Protein AF-A0A7C6F7S3-F1 (afdb_monomer_lite)

Sequence (112 aa):
MKMDKEEYKRLLVEFKTLTIAALEATNIDDFIKILIERDGLIKKIVRENIEVDTEEIVYLRDLEERVIERLETERKNIIEYIGEIGEKKRAIRKYTPKFPFPPMPTFFEKKG

Secondary structure (DSSP, 8-state):
-PPPHHHHHHHHHHHHHHHHHHHH-SSHHHHHHHHHHHHHHHHHHHHTT----HHHHHHHHHHHHHHHHHHHHHHHHHHHHHHHHHHHHHHHHHTS----PPPPP-------

Radius of gyration: 29.34 Å; chains: 1; bounding box: 59×35×94 Å

Structure (mmCIF, N/CA/C/O backbone):
data_AF-A0A7C6F7S3-F1
#
_entry.id   AF-A0A7C6F7S3-F1
#
loop_
_atom_site.group_PDB
_atom_site.id
_atom_site.type_symbol
_atom_site.label_atom_id
_atom_site.label_alt_id
_atom_site.label_comp_id
_atom_site.label_asym_id
_atom_site.label_entity_id
_atom_site.label_seq_id
_atom_site.pdbx_PDB_ins_code
_atom_site.Cartn_x
_atom_site.Cartn_y
_atom_site.Cartn_z
_atom_site.occupancy
_atom_site.B_iso_or_equiv
_atom_site.auth_seq_id
_atom_site.auth_comp_id
_atom_site.auth_asym_id
_atom_site.auth_atom_id
_atom_site.pdbx_PDB_model_num
ATOM 1 N N . MET A 1 1 ? -27.797 -7.435 9.100 1.00 50.94 1 MET A N 1
ATOM 2 C CA . MET A 1 1 ? -27.280 -7.958 10.382 1.00 50.94 1 MET A CA 1
ATOM 3 C C . MET A 1 1 ? -26.252 -6.940 10.846 1.00 50.94 1 MET A C 1
ATOM 5 O O . MET A 1 1 ? -25.375 -6.652 10.049 1.00 50.94 1 MET A O 1
ATOM 9 N N . LYS A 1 2 ? -26.424 -6.282 12.000 1.00 60.81 2 LYS A N 1
ATOM 10 C CA . LYS A 1 2 ? -25.423 -5.314 12.485 1.00 60.81 2 LYS A CA 1
ATOM 11 C C . LYS A 1 2 ? -24.259 -6.107 13.081 1.00 60.81 2 LYS A C 1
ATOM 13 O O . LYS A 1 2 ? -24.515 -6.986 13.900 1.00 60.81 2 LYS A O 1
ATOM 18 N N . MET A 1 3 ? -23.043 -5.843 12.616 1.00 67.44 3 MET A N 1
ATOM 19 C CA . MET A 1 3 ? -21.817 -6.412 13.177 1.00 67.44 3 MET A CA 1
ATOM 20 C C . MET A 1 3 ? -21.609 -5.895 14.609 1.00 67.44 3 MET A C 1
ATOM 22 O O . MET A 1 3 ? -22.079 -4.810 14.963 1.00 67.44 3 MET A O 1
ATOM 26 N N . ASP A 1 4 ? -20.945 -6.691 15.442 1.00 78.62 4 ASP A N 1
ATOM 27 C CA . ASP A 1 4 ? -20.669 -6.324 16.832 1.00 78.62 4 ASP A CA 1
ATOM 28 C C . ASP A 1 4 ? -19.553 -5.262 16.925 1.00 78.62 4 ASP A C 1
ATOM 30 O O . ASP A 1 4 ? -18.653 -5.207 16.084 1.00 78.62 4 ASP A O 1
ATOM 34 N N . LYS A 1 5 ? -19.575 -4.424 17.972 1.00 72.56 5 LYS A N 1
ATOM 35 C CA . LYS A 1 5 ? -18.567 -3.368 18.201 1.00 72.56 5 LYS A CA 1
ATOM 36 C C . LYS A 1 5 ? -17.141 -3.913 18.289 1.00 72.56 5 LYS A C 1
ATOM 38 O O . LYS A 1 5 ? -16.204 -3.255 17.839 1.00 72.56 5 LYS A O 1
ATOM 43 N N . GLU A 1 6 ? -16.982 -5.110 18.841 1.00 78.94 6 GLU A N 1
ATOM 44 C CA . GLU A 1 6 ? -15.691 -5.796 18.922 1.00 78.94 6 GLU A CA 1
ATOM 45 C C . GLU A 1 6 ? -15.202 -6.286 17.554 1.00 78.94 6 GLU A C 1
ATOM 47 O O . GLU A 1 6 ? -14.005 -6.270 17.270 1.00 78.94 6 GLU A O 1
ATOM 52 N N . GLU A 1 7 ? -16.119 -6.659 16.664 1.00 81.94 7 GLU A N 1
ATOM 53 C CA . GLU A 1 7 ? -15.790 -7.099 15.310 1.00 81.94 7 GLU A CA 1
ATOM 54 C C . GLU A 1 7 ? -15.286 -5.929 14.450 1.00 81.94 7 GLU A C 1
ATOM 56 O O . GLU A 1 7 ? -14.326 -6.082 13.695 1.00 81.94 7 GLU A O 1
ATOM 61 N N . TYR A 1 8 ? -15.834 -4.724 14.645 1.00 83.06 8 TYR A N 1
ATOM 62 C CA . TYR A 1 8 ? -15.344 -3.508 13.984 1.00 83.06 8 TYR A CA 1
ATOM 63 C C . TYR A 1 8 ? -13.924 -3.130 14.401 1.00 83.06 8 TYR A C 1
ATOM 65 O O . TYR A 1 8 ? -13.086 -2.830 13.549 1.00 83.06 8 TYR A O 1
ATOM 73 N N . LYS A 1 9 ? -13.627 -3.186 15.705 1.00 83.94 9 LYS A N 1
ATOM 74 C CA . LYS A 1 9 ? -12.270 -2.927 16.203 1.00 83.94 9 LYS A CA 1
ATOM 75 C C . LYS A 1 9 ? -11.265 -3.919 15.633 1.00 83.94 9 LYS A C 1
ATOM 77 O O . LYS A 1 9 ? -10.166 -3.517 15.265 1.00 83.94 9 LYS A O 1
ATOM 82 N N . ARG A 1 10 ? -11.646 -5.194 15.508 1.00 89.38 10 ARG A N 1
ATOM 83 C CA . ARG A 1 10 ? -10.785 -6.216 14.899 1.00 89.38 10 ARG A CA 1
ATOM 84 C C . ARG A 1 10 ? -10.455 -5.898 13.447 1.00 89.38 10 ARG A C 1
ATOM 86 O O . ARG A 1 10 ? -9.287 -5.981 13.095 1.00 89.38 10 ARG A O 1
ATOM 93 N N . LEU A 1 11 ? -11.430 -5.470 12.642 1.00 90.00 11 LEU A N 1
ATOM 94 C CA . LEU A 1 11 ? -11.179 -5.100 11.243 1.00 90.00 11 LEU A CA 1
ATOM 95 C C . LEU A 1 11 ? -10.192 -3.937 11.105 1.00 90.00 11 LEU A C 1
ATOM 97 O O . LEU A 1 11 ? -9.327 -3.977 10.234 1.00 90.00 11 LEU A O 1
ATOM 101 N N . LEU A 1 12 ? -10.305 -2.911 11.953 1.00 89.75 12 LEU A N 1
ATOM 102 C CA . LEU A 1 12 ? -9.381 -1.771 11.932 1.00 89.75 12 LEU A CA 1
ATOM 103 C C . LEU A 1 12 ? -7.969 -2.174 12.368 1.00 89.75 12 LEU A C 1
ATOM 105 O O . LEU A 1 12 ? -6.992 -1.764 11.744 1.00 89.75 12 LEU A O 1
ATOM 109 N N . VAL A 1 13 ? -7.860 -3.008 13.406 1.00 92.25 13 VAL A N 1
ATOM 110 C CA . VAL A 1 13 ? -6.571 -3.553 13.851 1.00 92.25 13 VAL A CA 1
ATOM 111 C C . VAL A 1 13 ? -5.944 -4.403 12.749 1.00 92.25 13 VAL A C 1
ATOM 113 O O . VAL A 1 13 ? -4.776 -4.213 12.436 1.00 92.25 13 VAL A O 1
ATOM 116 N N . GLU A 1 14 ? -6.716 -5.283 12.117 1.00 94.31 14 GLU A N 1
ATOM 117 C CA . GLU A 1 14 ? -6.244 -6.137 11.026 1.00 94.31 14 GLU A CA 1
ATOM 118 C C . GLU A 1 14 ? -5.790 -5.306 9.819 1.00 94.31 14 GLU A C 1
ATOM 120 O O . GLU A 1 14 ? -4.708 -5.537 9.282 1.00 94.31 14 GLU A O 1
ATOM 125 N N . PHE A 1 15 ? -6.559 -4.277 9.450 1.00 93.88 15 PHE A N 1
ATOM 126 C CA . PHE A 1 15 ? -6.176 -3.328 8.408 1.00 93.88 15 PHE A CA 1
ATOM 127 C C . PHE A 1 15 ? -4.837 -2.649 8.723 1.00 93.88 15 PHE A C 1
ATOM 129 O O . PHE A 1 15 ? -3.927 -2.657 7.896 1.00 93.88 15 PHE A O 1
ATOM 136 N N . LYS A 1 16 ? -4.684 -2.126 9.943 1.00 93.88 16 LYS A N 1
ATOM 137 C CA . LYS A 1 16 ? -3.449 -1.491 10.416 1.00 93.88 16 LYS A CA 1
ATOM 138 C C . LYS A 1 16 ? -2.266 -2.453 10.397 1.00 93.88 16 LYS A C 1
ATOM 140 O O . LYS A 1 16 ? -1.193 -2.089 9.920 1.00 93.88 16 LYS A O 1
ATOM 145 N N . THR A 1 17 ? -2.459 -3.682 10.873 1.00 95.88 17 THR A N 1
ATOM 146 C CA . THR A 1 17 ? -1.430 -4.724 10.850 1.00 95.88 17 THR A CA 1
ATOM 147 C C . THR A 1 17 ? -0.986 -5.020 9.424 1.00 95.88 17 THR A C 1
ATOM 149 O O . THR A 1 17 ? 0.214 -5.026 9.171 1.00 95.88 17 THR A O 1
ATOM 152 N N . LEU A 1 18 ? -1.918 -5.194 8.483 1.00 96.56 18 LEU A N 1
ATOM 153 C CA . LEU A 1 18 ? -1.580 -5.431 7.079 1.00 96.56 18 LEU A CA 1
ATOM 154 C C . LEU A 1 18 ? -0.885 -4.227 6.443 1.00 96.56 18 LEU A C 1
ATOM 156 O O . LEU A 1 18 ? 0.067 -4.411 5.694 1.00 96.56 18 LEU A O 1
ATOM 160 N N . THR A 1 19 ? -1.294 -2.997 6.754 1.00 95.75 19 THR A N 1
ATOM 161 C CA . THR A 1 19 ? -0.618 -1.800 6.236 1.00 95.75 19 THR A CA 1
ATOM 162 C C . THR A 1 19 ? 0.828 -1.704 6.732 1.00 95.75 19 THR A C 1
ATOM 164 O O . THR A 1 19 ? 1.725 -1.414 5.941 1.00 95.75 19 THR A O 1
ATOM 167 N N . ILE A 1 20 ? 1.090 -2.013 8.005 1.00 96.25 20 ILE A N 1
ATOM 168 C CA . ILE A 1 20 ? 2.461 -2.068 8.537 1.00 96.25 20 ILE A CA 1
ATOM 169 C C . ILE A 1 20 ? 3.252 -3.202 7.874 1.00 96.25 20 ILE A C 1
ATOM 171 O O . ILE A 1 20 ? 4.348 -2.960 7.373 1.00 96.25 20 ILE A O 1
ATOM 175 N N . ALA A 1 21 ? 2.677 -4.405 7.780 1.00 96.31 21 ALA A N 1
ATOM 176 C CA . ALA A 1 21 ? 3.330 -5.542 7.129 1.00 96.31 21 ALA A CA 1
ATOM 177 C C . ALA A 1 21 ? 3.652 -5.254 5.652 1.00 96.31 21 ALA A C 1
ATOM 179 O O . ALA A 1 21 ? 4.717 -5.630 5.168 1.00 96.31 21 ALA A O 1
ATOM 180 N N . ALA A 1 22 ? 2.778 -4.535 4.941 1.00 96.50 22 ALA A N 1
ATOM 181 C CA . ALA A 1 22 ? 3.040 -4.087 3.579 1.00 96.50 22 ALA A CA 1
ATOM 182 C C . ALA A 1 22 ? 4.254 -3.149 3.530 1.00 96.50 22 ALA A C 1
ATOM 184 O O . ALA A 1 22 ? 5.115 -3.298 2.669 1.00 96.50 22 ALA A O 1
ATOM 185 N N . LEU A 1 23 ? 4.370 -2.196 4.455 1.00 95.69 23 LEU A N 1
ATOM 186 C CA . LEU A 1 23 ? 5.522 -1.292 4.510 1.00 95.69 23 LEU A CA 1
ATOM 187 C C . LEU A 1 23 ? 6.830 -2.015 4.864 1.00 95.69 23 LEU A C 1
ATOM 189 O O . LEU A 1 23 ? 7.881 -1.628 4.360 1.00 95.69 23 LEU A O 1
ATOM 193 N N . GLU A 1 24 ? 6.768 -3.070 5.673 1.00 95.81 24 GLU A N 1
ATOM 194 C CA . GLU A 1 24 ? 7.927 -3.872 6.092 1.00 95.81 24 GLU A CA 1
ATOM 195 C C . GLU A 1 24 ? 8.311 -4.978 5.095 1.00 95.81 24 GLU A C 1
ATOM 197 O O . GLU A 1 24 ? 9.422 -5.511 5.155 1.00 95.81 24 GLU A O 1
ATOM 202 N N . ALA A 1 25 ? 7.425 -5.320 4.153 1.00 95.88 25 ALA A N 1
ATOM 203 C CA . ALA A 1 25 ? 7.672 -6.357 3.157 1.00 95.88 25 ALA A CA 1
ATOM 204 C C . ALA A 1 25 ? 8.954 -6.066 2.366 1.00 95.88 25 ALA A C 1
ATOM 206 O O . ALA A 1 25 ? 9.121 -4.979 1.815 1.00 95.88 25 ALA A O 1
ATOM 207 N N . THR A 1 26 ? 9.866 -7.033 2.281 1.00 91.56 26 THR A N 1
ATOM 208 C CA . THR A 1 26 ? 11.164 -6.832 1.614 1.00 91.56 26 THR A CA 1
ATOM 209 C C . THR A 1 26 ? 11.078 -6.993 0.099 1.00 91.56 26 THR A C 1
ATOM 211 O O . THR A 1 26 ? 11.800 -6.322 -0.632 1.00 91.56 26 THR A O 1
ATOM 214 N N . ASN A 1 27 ? 10.199 -7.871 -0.386 1.00 92.50 27 ASN A N 1
ATOM 215 C CA . ASN A 1 27 ? 9.996 -8.097 -1.814 1.00 92.50 27 ASN A CA 1
ATOM 216 C C . ASN A 1 27 ? 8.684 -7.449 -2.295 1.00 92.50 27 ASN A C 1
ATOM 218 O O . ASN A 1 27 ? 7.786 -7.142 -1.506 1.00 92.50 27 ASN A O 1
ATOM 222 N N . ILE A 1 28 ? 8.602 -7.215 -3.606 1.00 91.75 28 ILE A N 1
ATOM 223 C CA . ILE A 1 28 ? 7.442 -6.568 -4.223 1.00 91.75 28 ILE A CA 1
ATOM 224 C C . ILE A 1 28 ? 6.221 -7.492 -4.277 1.00 91.75 28 ILE A C 1
ATOM 226 O O . ILE A 1 28 ? 5.098 -7.018 -4.140 1.00 91.75 28 ILE A O 1
ATOM 230 N N . ASP A 1 29 ? 6.419 -8.800 -4.429 1.00 93.81 29 ASP A N 1
ATOM 231 C CA . ASP A 1 29 ? 5.314 -9.751 -4.561 1.00 93.81 29 ASP A CA 1
ATOM 232 C C . ASP A 1 29 ? 4.502 -9.860 -3.261 1.00 93.81 29 ASP A C 1
ATOM 234 O O . ASP A 1 29 ? 3.273 -9.781 -3.292 1.00 93.81 29 ASP A O 1
ATOM 238 N N . ASP A 1 30 ? 5.175 -9.952 -2.112 1.00 95.25 30 ASP A N 1
ATOM 239 C CA . ASP A 1 30 ? 4.554 -9.945 -0.786 1.00 95.25 30 ASP A CA 1
ATOM 240 C C . ASP A 1 30 ? 3.900 -8.593 -0.515 1.00 95.25 30 ASP A C 1
ATOM 242 O O . ASP A 1 30 ? 2.766 -8.552 -0.040 1.00 95.25 30 ASP A O 1
ATOM 246 N N . PHE A 1 31 ? 4.563 -7.487 -0.881 1.00 96.00 31 PHE A N 1
ATOM 247 C CA . PHE A 1 31 ? 3.974 -6.153 -0.780 1.00 96.00 31 PHE A CA 1
ATOM 248 C C . PHE A 1 31 ? 2.632 -6.088 -1.521 1.00 96.00 31 PHE A C 1
ATOM 250 O O . PHE A 1 31 ? 1.607 -5.798 -0.907 1.00 96.00 31 PHE A O 1
ATOM 257 N N . ILE A 1 32 ? 2.603 -6.435 -2.811 1.00 95.00 32 ILE A N 1
ATOM 258 C CA . ILE A 1 32 ? 1.384 -6.415 -3.633 1.00 95.00 32 ILE A CA 1
ATOM 259 C C . ILE A 1 32 ? 0.325 -7.381 -3.098 1.00 95.00 32 ILE A C 1
ATOM 261 O O . ILE A 1 32 ? -0.855 -7.025 -3.044 1.00 95.00 32 ILE A O 1
ATOM 265 N N . LYS A 1 33 ? 0.720 -8.583 -2.668 1.00 96.06 33 LYS A N 1
ATOM 266 C CA . LYS A 1 33 ? -0.204 -9.561 -2.087 1.00 96.06 33 LYS A CA 1
ATOM 267 C C . LYS A 1 33 ? -0.909 -8.995 -0.853 1.00 96.06 33 LYS A C 1
ATOM 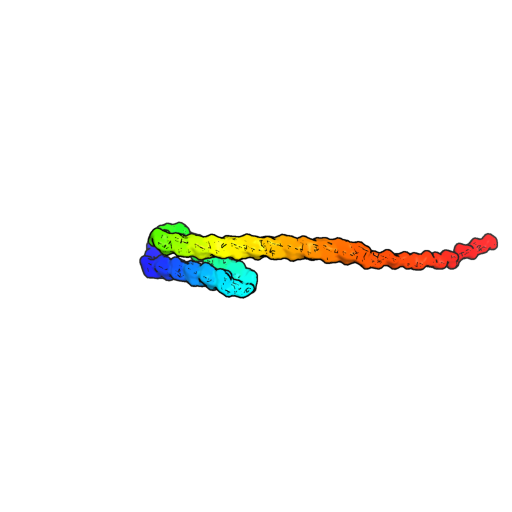269 O O . LYS A 1 33 ? -2.134 -9.063 -0.773 1.00 96.06 33 LYS A O 1
ATOM 274 N N . ILE A 1 34 ? -0.161 -8.372 0.056 1.00 96.94 34 ILE A N 1
ATOM 275 C CA . ILE A 1 34 ? -0.715 -7.747 1.262 1.00 96.94 34 ILE A CA 1
ATOM 276 C C . ILE A 1 34 ? -1.639 -6.573 0.894 1.00 96.94 34 ILE A C 1
ATOM 278 O O . ILE A 1 34 ? -2.705 -6.414 1.493 1.00 96.94 34 ILE A O 1
ATOM 282 N N . LEU A 1 35 ? -1.292 -5.773 -0.126 1.00 95.81 35 LEU A N 1
ATOM 283 C CA . LEU A 1 35 ? -2.164 -4.691 -0.606 1.00 95.81 35 LEU A CA 1
ATOM 284 C C . LEU A 1 35 ? -3.510 -5.208 -1.144 1.00 95.81 35 LEU A C 1
ATOM 286 O O . LEU A 1 35 ? -4.538 -4.563 -0.943 1.00 95.81 35 LEU A O 1
ATOM 290 N N . ILE A 1 36 ? -3.522 -6.364 -1.809 1.00 95.31 36 ILE A N 1
ATOM 291 C CA . ILE A 1 36 ? -4.758 -6.998 -2.290 1.00 95.31 36 ILE A CA 1
ATOM 292 C C . ILE A 1 36 ? -5.585 -7.529 -1.114 1.00 95.31 36 ILE A C 1
ATOM 294 O O . ILE A 1 36 ? -6.802 -7.337 -1.076 1.00 95.31 36 ILE A O 1
ATOM 298 N N . GLU A 1 37 ? -4.939 -8.168 -0.137 1.00 94.19 37 GLU A N 1
ATOM 299 C CA . GLU A 1 37 ? -5.612 -8.682 1.060 1.00 94.19 37 GLU A CA 1
ATOM 300 C C . GLU A 1 37 ? -6.282 -7.549 1.856 1.00 94.19 37 GLU A C 1
ATOM 302 O O . GLU A 1 37 ? -7.465 -7.650 2.202 1.00 94.19 37 GLU A O 1
ATOM 307 N N . ARG A 1 38 ? -5.589 -6.420 2.061 1.00 94.38 38 ARG A N 1
ATOM 308 C CA . ARG A 1 38 ? -6.161 -5.276 2.793 1.00 94.38 38 ARG A CA 1
ATOM 309 C C . ARG A 1 38 ? -7.260 -4.538 2.019 1.00 94.38 38 ARG A C 1
ATOM 311 O O . ARG A 1 38 ? -8.164 -3.997 2.651 1.00 94.38 38 ARG A O 1
ATOM 318 N N . ASP A 1 39 ? -7.243 -4.530 0.682 1.00 93.75 39 ASP A N 1
ATOM 319 C CA . ASP A 1 39 ? -8.334 -3.951 -0.127 1.00 93.75 39 ASP A CA 1
ATOM 320 C C . ASP A 1 39 ? -9.669 -4.670 0.147 1.00 93.75 39 ASP A C 1
ATOM 322 O O . ASP A 1 39 ? -10.731 -4.047 0.249 1.00 93.75 39 ASP A O 1
ATOM 326 N N . GLY A 1 40 ? -9.609 -5.984 0.387 1.00 90.81 40 GLY A N 1
ATOM 327 C CA . GLY A 1 40 ? -10.755 -6.763 0.850 1.00 90.81 40 GLY A CA 1
ATOM 328 C C . GLY A 1 40 ? -11.312 -6.288 2.197 1.00 90.81 40 GLY A C 1
ATOM 329 O O . GLY A 1 40 ? -12.530 -6.305 2.393 1.00 90.81 40 GLY A O 1
ATOM 330 N N . LEU A 1 41 ? -10.452 -5.832 3.114 1.00 91.25 41 LEU A N 1
ATOM 331 C CA . LEU A 1 41 ? -10.864 -5.270 4.404 1.00 91.25 41 LEU A CA 1
ATOM 332 C C . LEU A 1 41 ? -11.426 -3.858 4.263 1.00 91.25 41 LEU A C 1
ATOM 334 O O . LEU A 1 41 ? -12.486 -3.594 4.826 1.00 91.25 41 LEU A O 1
ATOM 338 N N . ILE A 1 42 ? -10.798 -2.983 3.468 1.00 90.75 42 ILE A N 1
ATOM 339 C CA . ILE A 1 42 ? -11.319 -1.630 3.203 1.00 90.75 42 ILE A CA 1
ATOM 340 C C . ILE A 1 42 ? -12.749 -1.712 2.673 1.00 90.75 42 ILE A C 1
ATOM 342 O O . ILE A 1 42 ? -13.638 -1.029 3.176 1.00 90.75 42 ILE A O 1
ATOM 346 N N . LYS A 1 43 ? -13.010 -2.595 1.703 1.00 90.44 43 LYS A N 1
ATOM 347 C CA . LYS A 1 43 ? -14.359 -2.787 1.150 1.00 90.44 43 LYS A CA 1
ATOM 348 C C . LYS A 1 43 ? -15.380 -3.172 2.219 1.00 90.44 43 LYS A C 1
ATOM 350 O O . LYS A 1 43 ? -16.517 -2.707 2.164 1.00 90.44 43 LYS A O 1
ATOM 355 N N . LYS A 1 44 ? -14.989 -3.993 3.199 1.00 88.38 44 LYS A N 1
ATOM 356 C CA . LYS A 1 44 ? -15.845 -4.335 4.345 1.00 88.38 44 LYS A CA 1
ATOM 357 C C . LYS A 1 44 ? -16.043 -3.127 5.262 1.00 88.38 44 LYS A C 1
ATOM 359 O O . LYS A 1 44 ? -17.182 -2.811 5.574 1.00 88.38 44 LYS A O 1
ATOM 364 N N . ILE A 1 45 ? -14.970 -2.426 5.630 1.00 87.81 45 ILE A N 1
ATOM 365 C CA . ILE A 1 45 ? -15.007 -1.241 6.506 1.00 87.81 45 ILE A CA 1
ATOM 366 C C . ILE A 1 45 ? -15.934 -0.161 5.928 1.00 87.81 45 ILE A C 1
ATOM 368 O O . ILE A 1 45 ? -16.807 0.347 6.630 1.00 87.81 45 ILE A O 1
ATOM 372 N N . VAL A 1 46 ? -15.797 0.132 4.631 1.00 88.19 46 VAL A N 1
ATOM 373 C CA . VAL A 1 46 ? -16.629 1.109 3.913 1.00 88.19 46 VAL A CA 1
ATOM 374 C C . VAL A 1 46 ? -18.086 0.655 3.853 1.00 88.19 46 VAL A C 1
ATOM 376 O O . VAL A 1 46 ? -18.986 1.449 4.113 1.00 88.19 46 VAL A O 1
ATOM 379 N N . ARG A 1 47 ? -18.343 -0.624 3.544 1.0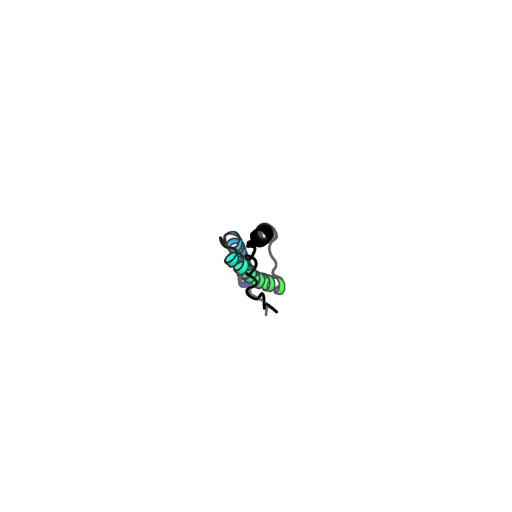0 88.75 47 ARG A N 1
ATOM 380 C CA . ARG A 1 47 ? -19.710 -1.163 3.456 1.00 88.75 47 ARG A CA 1
ATOM 381 C C . ARG A 1 47 ? -20.454 -1.087 4.788 1.00 88.75 47 ARG A C 1
ATOM 383 O O . ARG A 1 47 ? -21.649 -0.810 4.796 1.00 88.75 47 ARG A O 1
ATOM 390 N N . GLU A 1 48 ? -19.765 -1.351 5.891 1.00 85.81 48 GLU A N 1
ATOM 391 C CA . GLU A 1 48 ? -20.360 -1.330 7.230 1.00 85.81 48 GLU A CA 1
ATOM 392 C C . GLU A 1 48 ? -20.414 0.082 7.847 1.00 85.81 48 GLU A C 1
ATOM 394 O O . GLU A 1 48 ? -20.939 0.236 8.948 1.00 85.81 48 GLU A O 1
ATOM 399 N N . ASN A 1 49 ? -19.910 1.106 7.140 1.00 83.94 49 ASN A N 1
ATOM 400 C CA . ASN A 1 49 ? -19.860 2.507 7.574 1.00 83.94 49 ASN A CA 1
ATOM 401 C C . ASN A 1 49 ? -19.282 2.667 8.990 1.00 83.94 49 ASN A C 1
ATOM 403 O O . ASN A 1 49 ? -19.894 3.278 9.869 1.00 83.94 49 ASN A O 1
ATOM 407 N N . ILE A 1 50 ? -18.124 2.045 9.218 1.00 80.56 50 ILE A N 1
ATOM 408 C CA . ILE A 1 50 ? -17.470 2.041 10.527 1.00 80.56 50 ILE A CA 1
ATOM 409 C C . ILE A 1 50 ? -16.995 3.456 10.859 1.00 80.56 50 ILE A C 1
ATOM 411 O O . ILE A 1 50 ? -16.193 4.036 10.128 1.00 80.56 50 ILE A O 1
ATOM 415 N N . GLU A 1 51 ? -17.463 3.989 11.987 1.00 82.94 51 GLU A N 1
ATOM 416 C CA . GLU A 1 51 ? -16.930 5.226 1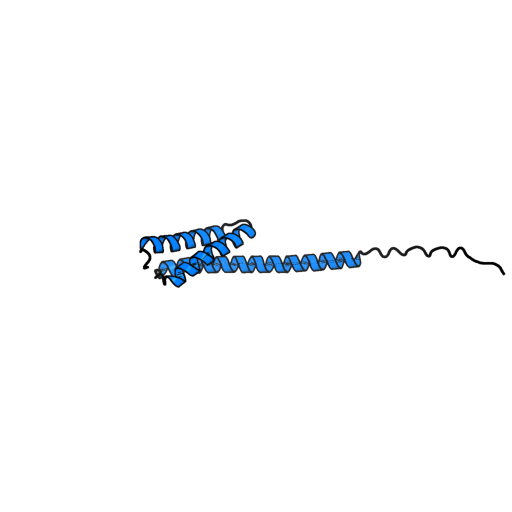2.552 1.00 82.94 51 GLU A CA 1
ATOM 417 C C . GLU A 1 51 ? -15.533 4.972 13.118 1.00 82.94 51 GLU A C 1
ATOM 419 O O . GLU A 1 51 ? -15.319 4.063 13.926 1.00 82.94 51 GLU A O 1
ATOM 424 N N . VAL A 1 52 ? -14.582 5.791 12.681 1.00 83.38 52 VAL A N 1
ATOM 425 C CA . VAL A 1 52 ? -13.194 5.759 13.134 1.00 83.38 52 VAL A CA 1
ATOM 426 C C . VAL A 1 52 ? -12.913 7.072 13.846 1.00 83.38 52 VAL A C 1
ATOM 428 O O . VAL A 1 52 ? -13.349 8.133 13.399 1.00 83.38 52 VAL A O 1
ATOM 431 N N . ASP A 1 53 ? -12.211 6.990 14.972 1.00 88.81 53 ASP A N 1
ATOM 432 C CA . ASP A 1 53 ? -11.806 8.173 15.720 1.00 88.81 53 ASP A CA 1
ATOM 433 C C . ASP A 1 53 ? -10.876 9.073 14.888 1.00 88.81 53 ASP A C 1
ATOM 435 O O . ASP A 1 53 ? -10.129 8.601 14.029 1.00 88.81 53 ASP A O 1
ATOM 439 N N . THR A 1 54 ? -10.914 10.378 15.154 1.00 88.25 54 THR A N 1
ATOM 440 C CA . THR A 1 54 ? -10.153 11.370 14.383 1.00 88.25 54 THR A C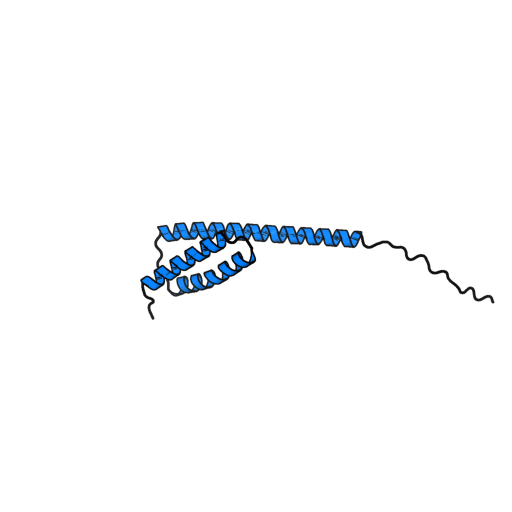A 1
ATOM 441 C C . THR A 1 54 ? -8.644 11.149 14.499 1.00 88.25 54 THR A C 1
ATOM 443 O O . THR A 1 54 ? -7.938 11.277 13.500 1.00 88.25 54 THR A O 1
ATOM 446 N N . GLU A 1 55 ? -8.138 10.784 15.682 1.00 90.81 55 GLU A N 1
ATOM 447 C CA . GLU A 1 55 ? -6.708 10.525 15.888 1.00 90.81 55 GLU A CA 1
ATOM 448 C C . GLU A 1 55 ? -6.261 9.270 15.128 1.00 90.81 55 GLU A C 1
ATOM 450 O O . GLU A 1 55 ? -5.226 9.274 14.458 1.00 90.81 55 GLU A O 1
ATOM 455 N N . GLU A 1 56 ? -7.080 8.214 15.157 1.00 88.62 56 GLU A N 1
ATOM 456 C CA . GLU A 1 56 ? -6.794 6.977 14.425 1.00 88.62 56 GLU A CA 1
ATOM 457 C C . GLU A 1 56 ? -6.864 7.201 12.905 1.00 88.62 56 GLU A C 1
ATOM 459 O O . GLU A 1 56 ? -6.035 6.664 12.174 1.00 88.62 56 GLU A O 1
ATOM 464 N N . ILE A 1 57 ? -7.782 8.044 12.409 1.00 90.12 57 ILE A N 1
ATOM 465 C CA . ILE A 1 57 ? -7.839 8.425 10.986 1.00 90.12 57 ILE A CA 1
ATOM 466 C C . ILE A 1 57 ? -6.548 9.112 10.546 1.00 90.12 57 ILE A C 1
ATOM 468 O O . ILE A 1 57 ? -6.026 8.781 9.483 1.00 90.12 57 ILE A O 1
ATOM 472 N N . VAL A 1 58 ? -6.036 10.063 11.334 1.00 93.69 58 VAL A N 1
ATOM 473 C CA . VAL A 1 58 ? -4.789 10.769 11.001 1.00 93.69 58 VAL A CA 1
ATOM 474 C C . VAL A 1 58 ? -3.634 9.776 10.930 1.00 93.69 58 VAL A C 1
ATOM 476 O O . VAL A 1 58 ? -2.914 9.738 9.937 1.00 93.69 58 VAL A O 1
ATOM 479 N N . TYR A 1 59 ? -3.518 8.904 11.929 1.00 93.00 59 TYR A N 1
ATOM 480 C CA . TYR A 1 59 ? -2.481 7.880 11.953 1.00 93.00 59 TYR A CA 1
ATOM 481 C C . TYR A 1 59 ? -2.564 6.917 10.753 1.00 93.00 59 TYR A C 1
ATOM 483 O O . TYR A 1 59 ? -1.557 6.630 10.105 1.00 93.00 59 TYR A O 1
ATOM 491 N N . LEU A 1 60 ? -3.761 6.415 10.433 1.00 91.19 60 LEU A N 1
ATOM 492 C CA . LEU A 1 60 ? -3.964 5.520 9.291 1.00 91.19 60 LEU A CA 1
ATOM 493 C C . LEU A 1 60 ? -3.685 6.226 7.962 1.00 91.19 60 LEU A C 1
ATOM 495 O O . LEU A 1 60 ? -3.116 5.617 7.059 1.00 91.19 60 LEU A O 1
ATOM 499 N N . ARG A 1 61 ? -4.037 7.509 7.847 1.00 93.88 61 ARG A N 1
ATOM 500 C CA . ARG A 1 61 ? -3.732 8.319 6.667 1.00 93.88 61 ARG A CA 1
ATOM 501 C C . ARG A 1 61 ? -2.225 8.435 6.446 1.00 93.88 61 ARG A C 1
ATOM 503 O O . ARG A 1 61 ? -1.781 8.204 5.326 1.00 93.88 61 ARG A O 1
ATOM 510 N N . ASP A 1 62 ? -1.452 8.738 7.484 1.00 96.31 62 ASP A N 1
ATOM 511 C CA . ASP A 1 62 ? 0.009 8.852 7.375 1.00 96.31 62 ASP A CA 1
ATOM 512 C C . ASP A 1 62 ? 0.643 7.529 6.915 1.00 96.31 62 ASP A C 1
ATOM 514 O O . ASP A 1 62 ? 1.583 7.507 6.116 1.00 96.31 62 ASP A O 1
ATOM 518 N N . LEU A 1 63 ? 0.112 6.393 7.382 1.00 95.38 63 LEU A N 1
ATOM 519 C CA . LEU A 1 63 ? 0.540 5.082 6.898 1.00 95.38 63 LEU A CA 1
ATOM 520 C C . LEU A 1 63 ? 0.197 4.866 5.418 1.00 95.38 63 LEU A C 1
ATOM 522 O O . LEU A 1 63 ? 1.035 4.357 4.673 1.00 95.38 63 LEU A O 1
ATOM 526 N N . GLU A 1 64 ? -1.000 5.256 4.978 1.00 94.75 64 GLU A N 1
ATOM 527 C CA . GLU A 1 64 ? -1.393 5.148 3.570 1.00 94.75 64 GLU A CA 1
ATOM 528 C C . GLU A 1 64 ? -0.548 6.038 2.656 1.00 94.75 64 GLU A C 1
ATOM 530 O O . GLU A 1 64 ? -0.155 5.596 1.576 1.00 94.75 64 GLU A O 1
ATOM 535 N N . GLU A 1 65 ? -0.199 7.251 3.089 1.00 97.06 65 GLU A N 1
ATOM 536 C CA . GLU A 1 65 ? 0.699 8.133 2.335 1.00 97.06 65 GLU A CA 1
ATOM 537 C C . GLU A 1 65 ? 2.054 7.453 2.086 1.00 97.06 65 GLU A C 1
ATOM 539 O O . GLU A 1 65 ? 2.525 7.406 0.948 1.00 97.06 65 GLU A O 1
ATOM 544 N N . ARG A 1 66 ? 2.622 6.788 3.098 1.00 97.44 66 ARG A N 1
ATOM 545 C CA . ARG A 1 66 ? 3.867 6.010 2.949 1.00 97.44 66 ARG A CA 1
ATOM 546 C C . ARG A 1 66 ? 3.724 4.822 1.997 1.00 97.44 66 ARG A C 1
ATOM 548 O O . ARG A 1 66 ? 4.661 4.496 1.265 1.00 97.44 66 ARG A O 1
ATOM 555 N N . VAL A 1 67 ? 2.570 4.153 1.989 1.00 96.62 67 VAL A N 1
ATOM 556 C CA . VAL A 1 67 ? 2.309 3.062 1.035 1.00 96.62 67 VAL A CA 1
ATOM 557 C C . VAL A 1 67 ? 2.261 3.595 -0.397 1.00 96.62 67 VAL A C 1
ATOM 559 O O . VAL A 1 67 ? 2.820 2.973 -1.304 1.00 96.62 67 VAL A O 1
ATOM 562 N N . ILE A 1 68 ? 1.646 4.761 -0.602 1.00 96.69 68 ILE A N 1
ATOM 563 C CA . ILE A 1 68 ? 1.603 5.436 -1.903 1.00 96.69 68 ILE A CA 1
ATOM 564 C C . ILE A 1 68 ? 3.016 5.825 -2.354 1.00 96.69 68 ILE A C 1
ATOM 566 O O . ILE A 1 68 ? 3.385 5.546 -3.493 1.00 96.69 68 ILE A O 1
ATOM 570 N N . GLU A 1 69 ? 3.836 6.401 -1.474 1.00 97.06 69 GLU A N 1
ATOM 571 C CA . GLU A 1 69 ? 5.233 6.741 -1.782 1.00 97.06 69 GLU A CA 1
ATOM 572 C C . GLU A 1 69 ? 6.048 5.518 -2.219 1.00 97.06 69 GLU A C 1
ATOM 574 O O . GLU A 1 69 ? 6.822 5.577 -3.184 1.00 97.06 69 GLU A O 1
ATOM 579 N N . ARG A 1 70 ? 5.846 4.379 -1.549 1.00 95.81 70 ARG A N 1
ATOM 580 C CA . ARG A 1 70 ? 6.471 3.117 -1.945 1.00 95.81 70 ARG A CA 1
ATOM 581 C C . ARG A 1 70 ? 5.995 2.661 -3.326 1.00 95.81 70 ARG A C 1
ATOM 583 O O . ARG A 1 70 ? 6.830 2.340 -4.166 1.00 95.81 70 ARG A O 1
ATOM 590 N N . LEU A 1 71 ? 4.689 2.682 -3.603 1.00 95.25 71 LEU A N 1
ATOM 591 C CA . LEU A 1 71 ? 4.139 2.337 -4.924 1.00 95.25 71 LEU A CA 1
ATOM 592 C C . LEU A 1 71 ? 4.691 3.231 -6.042 1.00 95.25 71 LEU A C 1
ATOM 594 O O . LEU A 1 71 ? 5.023 2.748 -7.123 1.00 95.25 71 LEU A O 1
ATOM 598 N N . GLU A 1 72 ? 4.815 4.529 -5.782 1.00 95.69 72 GLU A N 1
ATOM 599 C CA . GLU A 1 72 ? 5.416 5.494 -6.704 1.00 95.69 72 GLU A CA 1
ATOM 600 C C .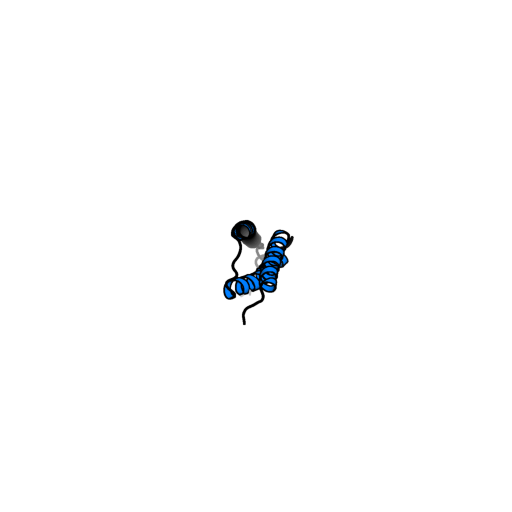 GLU A 1 72 ? 6.888 5.174 -6.984 1.00 95.69 72 GLU A C 1
ATOM 602 O O . GLU A 1 72 ? 7.342 5.273 -8.128 1.00 95.69 72 GLU A O 1
ATOM 607 N N . THR A 1 73 ? 7.624 4.750 -5.956 1.00 94.75 73 THR A N 1
ATOM 608 C CA . THR A 1 73 ? 9.018 4.311 -6.081 1.00 94.75 73 THR A CA 1
ATOM 609 C C . THR A 1 73 ? 9.117 3.050 -6.938 1.00 94.75 73 THR A C 1
ATOM 611 O O . THR A 1 73 ? 9.868 3.034 -7.911 1.00 94.75 73 THR A O 1
ATOM 614 N N . GLU A 1 74 ? 8.293 2.034 -6.671 1.00 92.44 74 GLU A N 1
ATOM 615 C CA . GLU A 1 74 ? 8.280 0.811 -7.481 1.00 92.44 74 GLU A CA 1
ATOM 616 C C . GLU A 1 74 ? 7.872 1.080 -8.934 1.00 92.44 74 GLU A C 1
ATOM 618 O O . GLU A 1 74 ? 8.463 0.536 -9.869 1.00 92.44 74 GLU A O 1
ATOM 623 N N . ARG A 1 75 ? 6.914 1.987 -9.162 1.00 94.25 75 ARG A N 1
ATOM 624 C CA . ARG A 1 75 ? 6.534 2.401 -10.518 1.00 94.25 75 ARG A CA 1
ATOM 625 C C . ARG A 1 75 ? 7.719 3.007 -11.272 1.00 94.25 75 ARG A C 1
ATOM 627 O O . ARG A 1 75 ? 7.900 2.704 -12.451 1.00 94.25 75 ARG A O 1
ATOM 634 N N . LYS A 1 76 ? 8.516 3.859 -10.617 1.00 95.00 76 LYS A N 1
ATOM 635 C CA . LYS A 1 76 ? 9.730 4.442 -11.214 1.00 95.00 76 LYS A CA 1
ATOM 636 C C . LYS A 1 76 ? 10.756 3.358 -11.545 1.00 95.00 76 LYS A C 1
ATOM 638 O O . LYS A 1 76 ? 11.207 3.314 -12.688 1.00 95.00 76 LYS A O 1
ATOM 643 N N . ASN A 1 77 ? 11.018 2.435 -10.616 1.00 93.06 77 ASN A N 1
ATOM 644 C CA . ASN A 1 77 ? 11.940 1.311 -10.822 1.00 93.06 77 ASN A CA 1
ATOM 645 C C . ASN A 1 77 ? 11.552 0.468 -12.050 1.00 93.06 77 ASN A C 1
ATOM 647 O O . ASN A 1 77 ? 12.397 0.115 -12.872 1.00 93.06 77 ASN A O 1
ATOM 651 N N . ILE A 1 78 ? 10.256 0.181 -12.219 1.00 92.88 78 ILE A N 1
ATOM 652 C CA . ILE A 1 78 ? 9.742 -0.569 -13.374 1.00 92.88 78 ILE A CA 1
ATOM 653 C C . ILE A 1 78 ? 9.993 0.188 -14.686 1.00 92.88 78 ILE A C 1
ATOM 655 O O . ILE A 1 78 ? 10.422 -0.412 -15.673 1.00 92.88 78 ILE A O 1
ATOM 659 N N . ILE A 1 79 ? 9.738 1.500 -14.716 1.00 93.94 79 ILE A N 1
ATOM 660 C CA . ILE A 1 79 ? 9.955 2.330 -15.911 1.00 93.94 79 ILE A CA 1
ATOM 661 C C . ILE A 1 79 ? 11.437 2.341 -16.302 1.00 93.94 79 ILE A C 1
ATOM 663 O O . ILE A 1 79 ? 11.760 2.163 -17.480 1.00 93.94 79 ILE A O 1
ATOM 667 N N . GLU A 1 80 ? 12.331 2.508 -15.329 1.00 94.44 80 GLU A N 1
ATOM 668 C CA . GLU A 1 80 ? 13.780 2.478 -15.546 1.00 94.44 80 GLU A CA 1
ATOM 669 C C . GLU A 1 80 ? 14.231 1.120 -16.093 1.00 94.44 80 GLU A C 1
ATOM 671 O O . GLU A 1 80 ? 14.898 1.057 -17.129 1.00 94.44 80 GLU A O 1
ATOM 676 N N . TYR A 1 81 ? 13.768 0.025 -15.485 1.00 93.19 81 TYR A N 1
ATOM 677 C CA . TYR A 1 81 ? 14.074 -1.335 -15.929 1.00 93.19 81 TYR A CA 1
ATOM 678 C C . TYR A 1 81 ? 13.616 -1.610 -17.372 1.00 93.19 81 TYR A C 1
ATOM 680 O O . TYR A 1 81 ? 14.350 -2.200 -18.173 1.00 93.19 81 TYR A O 1
ATOM 688 N N . ILE A 1 82 ? 12.424 -1.138 -17.751 1.00 92.44 82 ILE A N 1
ATOM 689 C CA . ILE A 1 82 ? 11.930 -1.227 -19.134 1.00 92.44 82 ILE A CA 1
ATOM 690 C C . ILE A 1 82 ? 12.838 -0.436 -20.087 1.00 92.44 82 ILE A C 1
ATOM 692 O O . ILE A 1 82 ? 13.163 -0.923 -21.178 1.00 92.44 82 ILE A O 1
ATOM 696 N N . GLY A 1 83 ? 13.268 0.761 -19.679 1.00 91.81 83 GLY A N 1
ATOM 697 C CA . GLY A 1 83 ? 14.212 1.591 -20.427 1.00 91.81 83 GLY A CA 1
ATOM 698 C C . GLY A 1 83 ? 15.527 0.861 -20.700 1.00 91.81 83 GLY A C 1
ATOM 699 O O . GLY A 1 83 ? 15.946 0.751 -21.858 1.00 91.81 83 GLY A O 1
ATOM 700 N N . GLU A 1 84 ? 16.118 0.268 -19.662 1.00 92.25 84 GLU A N 1
ATOM 701 C CA . GLU A 1 84 ? 17.346 -0.520 -19.777 1.00 92.25 84 GLU A CA 1
ATOM 702 C C . GLU A 1 84 ? 17.199 -1.711 -20.725 1.00 92.25 84 GLU A C 1
ATOM 704 O O . GLU A 1 84 ? 18.074 -1.962 -21.558 1.00 92.25 84 GLU A O 1
ATOM 709 N N . ILE A 1 85 ? 16.098 -2.464 -20.631 1.00 89.81 85 ILE A N 1
ATOM 710 C CA . ILE A 1 85 ? 15.832 -3.580 -21.549 1.00 89.81 85 ILE A CA 1
ATOM 711 C C . ILE A 1 85 ? 15.738 -3.066 -22.989 1.00 89.81 85 ILE A C 1
ATOM 713 O O . ILE A 1 85 ? 16.284 -3.683 -23.911 1.00 89.81 85 ILE A O 1
ATOM 717 N N . GLY A 1 86 ? 15.070 -1.931 -23.199 1.00 86.94 86 GLY A N 1
ATOM 718 C CA . GLY A 1 86 ? 14.964 -1.285 -24.503 1.00 86.94 86 GLY A CA 1
ATOM 719 C C . GLY A 1 86 ? 16.328 -0.906 -25.084 1.00 86.94 86 GLY A C 1
ATOM 720 O O . GLY A 1 86 ? 16.577 -1.098 -26.279 1.00 86.94 86 GLY A O 1
ATOM 721 N N . GLU A 1 87 ? 17.241 -0.405 -24.256 1.00 84.94 87 GLU A N 1
ATOM 722 C CA . GLU A 1 87 ? 18.622 -0.111 -24.647 1.00 84.94 87 GLU A CA 1
ATOM 723 C C . GLU A 1 87 ? 19.438 -1.369 -24.933 1.00 84.94 87 GLU A C 1
ATOM 725 O O . GLU A 1 87 ? 20.023 -1.466 -26.015 1.00 84.94 87 GLU A O 1
ATOM 730 N N . LYS A 1 88 ? 19.397 -2.372 -24.049 1.00 82.81 88 LYS A N 1
ATOM 731 C CA . LYS A 1 88 ? 20.063 -3.673 -24.244 1.00 82.81 88 LYS A CA 1
ATOM 732 C C . LYS A 1 88 ? 19.609 -4.328 -25.554 1.00 82.81 88 LYS A C 1
ATOM 734 O O . LYS A 1 88 ? 20.435 -4.761 -26.356 1.00 82.81 88 LYS A O 1
ATOM 739 N N . LYS A 1 89 ? 18.306 -4.305 -25.859 1.00 80.94 89 LYS A N 1
ATOM 740 C CA . LYS A 1 89 ? 17.751 -4.824 -27.123 1.00 80.94 89 LYS A CA 1
ATOM 741 C C . LYS A 1 89 ? 18.230 -4.037 -28.347 1.00 80.94 89 LYS A C 1
ATOM 743 O O . LYS A 1 89 ? 18.517 -4.635 -29.386 1.00 80.94 89 LYS A O 1
ATOM 748 N N . ARG A 1 90 ? 18.331 -2.705 -28.253 1.00 80.31 90 ARG A N 1
ATOM 749 C CA . ARG A 1 90 ? 18.898 -1.862 -29.324 1.00 80.31 90 ARG A CA 1
ATOM 750 C C . ARG A 1 90 ? 20.389 -2.141 -29.530 1.00 80.31 90 ARG A C 1
ATOM 752 O O . ARG A 1 90 ? 20.822 -2.215 -30.678 1.00 80.31 90 ARG A O 1
ATOM 759 N N . ALA A 1 91 ? 21.148 -2.338 -28.456 1.00 75.88 91 ALA A N 1
ATOM 760 C CA . ALA A 1 91 ? 22.563 -2.689 -28.513 1.00 75.88 91 ALA A CA 1
ATOM 761 C C . ALA A 1 91 ? 22.783 -4.057 -29.179 1.00 75.88 91 ALA A C 1
ATOM 763 O O . ALA A 1 91 ? 23.571 -4.144 -30.117 1.00 75.88 91 ALA A O 1
ATOM 764 N N . ILE A 1 92 ? 22.011 -5.085 -28.804 1.00 75.06 92 ILE A N 1
ATOM 765 C CA . ILE A 1 92 ? 22.053 -6.416 -29.439 1.00 75.06 92 ILE A CA 1
ATOM 766 C C . ILE A 1 92 ? 21.728 -6.326 -30.936 1.00 75.06 92 ILE A C 1
ATOM 768 O O . ILE A 1 92 ? 22.439 -6.901 -31.753 1.00 75.06 92 ILE A O 1
ATOM 772 N N . ARG A 1 93 ? 20.707 -5.549 -31.331 1.00 70.81 93 ARG A N 1
ATOM 773 C CA . ARG A 1 93 ? 20.381 -5.333 -32.755 1.00 70.81 93 ARG A CA 1
ATOM 774 C C . ARG A 1 93 ? 21.514 -4.658 -33.534 1.00 70.81 93 ARG A C 1
ATOM 776 O O . ARG A 1 93 ? 21.720 -4.993 -34.697 1.00 70.81 93 ARG A O 1
ATOM 783 N N . LYS A 1 94 ? 22.261 -3.736 -32.919 1.00 66.31 94 LYS A N 1
ATOM 784 C CA . LYS A 1 94 ? 23.465 -3.141 -33.530 1.00 66.31 94 LYS A CA 1
ATOM 785 C C . LYS A 1 94 ? 24.626 -4.137 -33.617 1.00 66.31 94 LYS A C 1
ATOM 787 O O . LYS A 1 94 ? 25.418 -4.043 -34.546 1.00 66.31 94 LYS A O 1
ATOM 792 N N . TYR A 1 95 ? 24.697 -5.079 -32.677 1.00 61.69 95 TYR A N 1
ATOM 793 C CA . TYR A 1 95 ? 25.685 -6.158 -32.628 1.00 61.69 95 TYR A CA 1
ATOM 794 C C . TYR A 1 95 ? 25.322 -7.385 -33.473 1.00 61.69 95 TYR A C 1
ATOM 796 O O . TYR A 1 95 ? 26.105 -8.334 -33.501 1.00 61.69 95 TYR A O 1
ATOM 804 N N . THR A 1 96 ? 24.175 -7.384 -34.171 1.00 56.88 96 THR A N 1
ATOM 805 C CA . THR A 1 96 ? 23.868 -8.416 -35.171 1.00 56.88 96 THR A CA 1
ATOM 806 C C . THR A 1 96 ? 25.067 -8.491 -36.113 1.00 56.88 96 THR A C 1
ATOM 808 O O . THR A 1 96 ? 25.395 -7.468 -36.726 1.00 56.88 96 THR A O 1
ATOM 811 N N . PRO A 1 97 ? 25.774 -9.633 -36.191 1.00 62.34 97 PRO A N 1
ATOM 812 C CA . PRO A 1 97 ? 27.014 -9.694 -36.933 1.00 62.34 97 PRO A CA 1
ATOM 813 C C . PRO A 1 97 ? 26.714 -9.304 -38.375 1.00 62.34 97 PRO A C 1
ATOM 815 O O . PRO A 1 97 ? 25.971 -9.990 -39.077 1.00 62.34 97 PRO A O 1
ATOM 818 N N . LYS A 1 98 ? 27.323 -8.204 -38.831 1.00 59.38 98 LYS A N 1
ATOM 819 C CA . LYS A 1 98 ? 27.606 -8.005 -40.251 1.00 59.38 98 LYS A CA 1
ATOM 820 C C . LYS A 1 98 ? 28.647 -9.054 -40.623 1.00 59.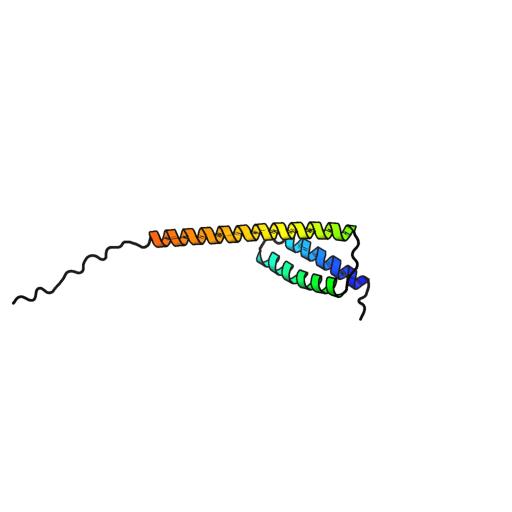38 98 LYS A C 1
ATOM 822 O O . LYS A 1 98 ? 29.812 -8.732 -40.811 1.00 59.38 98 LYS A O 1
ATOM 827 N N . PHE A 1 99 ? 28.250 -10.319 -40.630 1.00 58.16 99 PHE A N 1
ATOM 828 C CA . PHE A 1 99 ? 29.015 -11.350 -41.289 1.00 58.16 99 PHE A CA 1
ATOM 829 C C . PHE A 1 99 ? 28.665 -11.190 -42.766 1.00 58.16 99 PHE A C 1
ATOM 831 O O . PHE A 1 99 ? 27.533 -11.503 -43.145 1.00 58.16 99 PHE A O 1
ATOM 838 N N . PRO A 1 100 ? 29.551 -10.636 -43.613 1.00 64.69 100 PRO A N 1
ATOM 839 C CA . PRO A 1 100 ? 29.371 -10.843 -45.031 1.00 64.69 100 PRO A CA 1
ATOM 840 C C . PRO A 1 100 ? 29.489 -12.352 -45.230 1.00 64.69 100 PRO A C 1
ATOM 842 O O . PRO A 1 100 ? 30.533 -12.943 -44.949 1.00 64.69 100 PRO A O 1
ATOM 845 N N . PHE A 1 101 ? 28.406 -12.994 -45.663 1.00 61.25 101 PHE A N 1
ATOM 846 C CA . PHE A 1 101 ? 28.564 -14.293 -46.294 1.00 61.25 101 PHE A CA 1
ATOM 847 C C . PHE A 1 101 ? 29.577 -14.085 -47.425 1.00 61.25 101 PHE A C 1
ATOM 849 O O . PHE A 1 101 ? 29.368 -13.177 -48.241 1.00 61.25 101 PHE A O 1
ATOM 856 N N . PRO A 1 102 ? 30.697 -14.829 -47.457 1.00 65.69 102 PRO A N 1
ATOM 857 C CA . PRO A 1 102 ? 31.593 -14.747 -48.594 1.00 65.69 102 PRO A CA 1
ATOM 858 C C . PRO A 1 102 ? 30.766 -15.051 -49.852 1.00 65.69 102 PRO A C 1
ATOM 860 O O . PRO A 1 102 ? 29.904 -15.936 -49.804 1.00 65.69 102 PRO A O 1
ATOM 863 N N . PRO A 1 103 ? 30.954 -14.299 -50.950 1.00 62.66 103 PRO A N 1
ATOM 864 C CA . PRO A 1 103 ? 30.221 -14.556 -52.181 1.00 62.66 103 PRO A CA 1
ATOM 865 C C . PRO A 1 103 ? 30.431 -16.021 -52.574 1.00 62.66 103 PRO A C 1
ATOM 867 O O . PRO A 1 103 ? 31.570 -16.485 -52.651 1.00 62.66 103 PRO A O 1
ATOM 870 N N . MET A 1 104 ? 29.335 -16.766 -52.762 1.00 62.97 104 MET A N 1
ATOM 871 C CA . MET A 1 104 ? 29.425 -18.152 -53.219 1.00 62.97 104 MET A CA 1
ATOM 872 C C . MET A 1 104 ? 30.174 -18.181 -54.558 1.00 62.97 104 MET A C 1
ATOM 874 O O . MET A 1 104 ? 29.793 -17.428 -55.460 1.00 62.97 104 MET A O 1
ATOM 878 N N . PRO A 1 105 ? 31.206 -19.030 -54.724 1.00 67.56 105 PRO A N 1
ATOM 879 C CA . PRO A 1 105 ? 31.866 -19.170 -56.009 1.00 67.56 105 PRO A CA 1
ATOM 880 C C . PRO A 1 105 ? 30.843 -19.656 -57.038 1.00 67.56 105 PRO A C 1
ATOM 882 O O . PRO A 1 105 ? 30.203 -20.695 -56.864 1.00 67.56 105 PRO A O 1
ATOM 885 N N . THR A 1 106 ? 30.671 -18.897 -58.114 1.00 63.94 106 THR A N 1
ATOM 886 C CA . THR A 1 106 ? 29.856 -19.280 -59.266 1.00 63.94 106 THR A CA 1
ATOM 887 C C . THR A 1 106 ? 30.541 -20.428 -60.008 1.00 63.94 106 THR A C 1
ATOM 889 O O . THR A 1 106 ? 31.312 -20.211 -60.936 1.00 63.94 106 THR A O 1
ATOM 892 N N . PHE A 1 107 ? 30.281 -21.669 -59.598 1.00 64.12 107 PHE A N 1
ATOM 893 C CA . PHE A 1 107 ? 30.807 -22.879 -60.238 1.00 64.12 107 PHE A CA 1
ATOM 894 C C . PHE A 1 107 ? 30.040 -23.288 -61.506 1.00 64.12 107 PHE A C 1
ATOM 896 O O . PHE A 1 107 ? 29.759 -24.462 -61.658 1.00 64.12 107 PHE A O 1
ATOM 903 N N . PHE A 1 108 ? 29.689 -22.389 -62.430 1.00 59.06 108 PHE A N 1
ATOM 904 C CA . PHE A 1 108 ? 29.194 -22.818 -63.752 1.00 59.06 108 PHE A CA 1
ATOM 905 C C . PHE A 1 108 ? 29.487 -21.772 -64.834 1.00 59.06 108 PHE A C 1
ATOM 907 O O . PHE A 1 108 ? 28.594 -21.063 -65.290 1.00 59.06 108 PHE A O 1
ATOM 914 N N . GLU A 1 109 ? 30.730 -21.727 -65.315 1.00 55.56 109 GLU A N 1
ATOM 915 C CA . GLU A 1 109 ? 30.966 -21.365 -66.715 1.00 55.56 109 GLU A CA 1
ATOM 916 C C . GLU A 1 109 ? 30.691 -22.607 -67.566 1.00 55.56 109 GLU A C 1
ATOM 918 O O . GLU A 1 109 ? 31.540 -23.484 -67.741 1.00 55.56 109 GLU A O 1
ATOM 923 N N . LYS A 1 110 ? 29.463 -22.717 -68.075 1.00 51.28 110 LYS A N 1
ATOM 924 C CA . LYS A 1 110 ? 29.157 -23.680 -69.130 1.00 51.28 110 LYS A CA 1
ATOM 925 C C . LYS A 1 110 ? 29.747 -23.110 -70.425 1.00 51.28 110 LYS A C 1
ATOM 927 O O . LYS A 1 110 ? 29.164 -22.212 -71.025 1.00 51.28 110 LYS A O 1
ATOM 932 N N . LYS A 1 111 ? 30.949 -23.580 -70.780 1.00 47.84 111 LYS A N 1
ATOM 933 C CA . LYS A 1 111 ? 31.583 -23.354 -72.088 1.00 47.84 111 LYS A CA 1
ATOM 934 C C . LYS A 1 111 ? 30.593 -23.686 -73.214 1.00 47.84 111 LYS A C 1
ATOM 936 O O . LYS A 1 111 ? 29.792 -24.612 -73.061 1.00 47.84 111 LYS A O 1
ATOM 941 N N . GLY A 1 112 ? 30.653 -22.880 -74.276 1.00 44.25 112 GLY A N 1
ATOM 942 C CA . GLY A 1 112 ? 29.867 -23.044 -75.500 1.00 44.25 112 GLY A CA 1
ATOM 943 C C . GLY A 1 112 ? 30.226 -24.277 -76.312 1.00 44.25 112 GLY A C 1
ATOM 944 O O . GLY A 1 112 ? 31.139 -25.028 -75.900 1.00 44.25 112 GLY A O 1
#

pLDDT: mean 84.66, std 13.73, range [44.25, 97.44]

Foldseek 3Di:
DQDDPVVLVVLLVLLVVLLVCLLVDPDPVSNVVSVVVSVVSVVVCVVNVDDDDPVSVVVVVVSVVSSVVVVVVVVVVVVVVVVVVVVVVVVVVVVPDPPPPPPDPPPDPPDD